Protein AF-A0A6P8ESL6-F1 (afdb_monomer_lite)

Secondary structure (DSSP, 8-state):
-PPTTSTTTTS-SEEEEEEEETTEEEEEEEEE--TT--HHHHHHH--SSB-HHHHHHHHHHHHHHTS-GGG--HHHHHHHHHHHHHHHHHBSS--HHHHHHHHHHHHHHHTS-GGGS---------

Organism: Clupea harengus (NCBI:txid7950)

Sequence (126 aa):
MCLPGTTNSGISRASARCFYNNGNPKFDSIEKIECELTLENIRANVTVSLGAVEAQQLASSTQILTSRPEQLTTSNITSAALIVNTILSNSINITEGIAEAAVTTISQLLTADPQQFPEQSSATVR

pLDDT: mean 90.29, std 10.95, range [42.72, 98.5]

Foldseek 3Di:
DDPPPFPLHPFDQWDWDWDDDPNDTDTDDIQGDDSNDDLVNLLVVLDLEDEQVNLLNSLRRLLRSLVQLAPDAPVNLVSSLVNLVSSVNRYPDQDPSSVVSSVSSVVSSVVHDCVSPDPPPPPPPD

Radius of gyration: 16.49 Å; chains: 1; bounding box: 42×45×53 Å

InterPro domains:
  IPR053985 GPR128, GAIN subdomain A [PF22259] (52-122)

Structure (mmCIF, N/CA/C/O backbone):
data_AF-A0A6P8ESL6-F1
#
_entry.id   AF-A0A6P8ESL6-F1
#
loop_
_atom_site.group_PDB
_atom_site.id
_atom_site.type_symbol
_atom_site.label_atom_id
_atom_site.label_alt_id
_atom_site.label_comp_id
_atom_site.label_asym_id
_atom_site.label_entity_id
_atom_site.label_seq_id
_atom_site.pdbx_PDB_ins_code
_atom_site.Cartn_x
_atom_site.Cartn_y
_atom_site.Cartn_z
_atom_site.occupancy
_atom_site.B_iso_or_equiv
_atom_site.auth_seq_id
_atom_site.auth_comp_id
_atom_site.auth_asym_id
_atom_site.auth_atom_id
_atom_site.pdbx_PDB_model_num
ATOM 1 N N . MET A 1 1 ? -7.316 -14.540 -0.783 1.00 92.06 1 MET A N 1
ATOM 2 C CA . MET A 1 1 ? -7.453 -13.677 0.409 1.00 92.06 1 MET A CA 1
ATOM 3 C C . MET A 1 1 ? -6.652 -14.265 1.559 1.00 92.06 1 MET A C 1
ATOM 5 O O . MET A 1 1 ? -6.292 -15.440 1.487 1.00 92.06 1 MET A O 1
ATOM 9 N N . CYS A 1 2 ? -6.335 -13.459 2.565 1.00 96.50 2 CYS A N 1
ATOM 10 C CA . CYS A 1 2 ? -5.761 -13.902 3.829 1.00 96.50 2 CYS A CA 1
ATOM 11 C C . CYS A 1 2 ? -6.805 -14.667 4.642 1.00 96.50 2 CYS A C 1
ATOM 13 O O . CYS A 1 2 ? -7.999 -14.369 4.569 1.00 96.50 2 CYS A O 1
ATOM 15 N N . LEU A 1 3 ? -6.348 -15.698 5.353 1.00 95.88 3 LEU A N 1
ATOM 16 C CA . LEU A 1 3 ? -7.219 -16.620 6.076 1.00 95.88 3 LEU A CA 1
ATOM 17 C C . LEU A 1 3 ? -7.755 -15.985 7.372 1.00 95.88 3 LEU A C 1
ATOM 19 O O . LEU A 1 3 ? -7.102 -15.093 7.927 1.00 95.88 3 LEU A O 1
ATOM 23 N N . PRO A 1 4 ? -8.903 -16.472 7.881 1.00 94.88 4 PRO A N 1
ATOM 24 C CA . PRO A 1 4 ? -9.366 -16.143 9.225 1.00 94.88 4 PRO A CA 1
ATOM 25 C C . PRO A 1 4 ? -8.283 -16.395 10.279 1.00 94.88 4 PRO A C 1
ATOM 27 O O . PRO A 1 4 ? -7.558 -17.385 10.196 1.00 94.88 4 PRO A O 1
ATOM 30 N N . GLY A 1 5 ? -8.186 -15.502 11.266 1.00 92.62 5 GLY A N 1
ATOM 31 C CA . GLY A 1 5 ? -7.194 -15.582 12.345 1.00 92.62 5 GLY A CA 1
ATOM 32 C C . GLY A 1 5 ? -5.873 -14.852 12.075 1.00 92.62 5 GLY A C 1
ATOM 33 O O . GLY A 1 5 ? -5.052 -14.780 12.980 1.00 92.62 5 GLY A O 1
ATOM 34 N N . THR A 1 6 ? -5.687 -14.290 10.876 1.00 95.00 6 THR A N 1
ATOM 35 C CA . THR A 1 6 ? -4.567 -13.382 10.560 1.00 95.00 6 THR A CA 1
ATOM 36 C C . THR A 1 6 ? -4.961 -11.919 10.742 1.00 95.00 6 THR A C 1
ATOM 38 O O . THR A 1 6 ? -6.148 -11.589 10.634 1.00 95.00 6 THR A O 1
ATOM 41 N N . THR A 1 7 ? -3.980 -11.033 10.944 1.00 93.75 7 THR A N 1
ATOM 42 C CA . THR A 1 7 ? -4.220 -9.581 11.066 1.00 93.75 7 THR A CA 1
ATOM 43 C C . THR A 1 7 ? -5.009 -9.019 9.879 1.00 93.75 7 THR A C 1
ATOM 45 O O . THR A 1 7 ? -5.938 -8.238 10.066 1.00 93.75 7 THR A O 1
ATOM 48 N N . ASN A 1 8 ? -4.706 -9.469 8.657 1.00 95.06 8 ASN A N 1
ATOM 49 C CA . ASN A 1 8 ? -5.363 -8.998 7.434 1.00 95.06 8 ASN A CA 1
ATOM 50 C C . ASN A 1 8 ? -6.441 -9.957 6.906 1.00 95.06 8 ASN A C 1
ATOM 52 O O . ASN A 1 8 ? -6.650 -10.061 5.695 1.00 95.06 8 ASN A O 1
ATOM 56 N N . SER A 1 9 ? -7.112 -10.703 7.786 1.00 95.50 9 SER A N 1
ATOM 57 C CA . SER A 1 9 ? -8.168 -11.650 7.407 1.00 95.50 9 SER A CA 1
ATOM 58 C C . SER A 1 9 ? -9.187 -11.031 6.436 1.00 95.50 9 SER A C 1
ATOM 60 O O . SER A 1 9 ? -9.801 -10.006 6.719 1.00 95.50 9 SER A O 1
ATOM 62 N N . GLY A 1 10 ? -9.412 -11.685 5.293 1.00 93.94 10 GLY A N 1
ATOM 63 C CA . GLY A 1 10 ? -10.356 -11.215 4.271 1.00 93.94 10 GLY A CA 1
ATOM 64 C C . GLY A 1 10 ? -9.812 -10.159 3.299 1.00 93.94 10 GLY A C 1
ATOM 65 O O . GLY A 1 10 ? -10.508 -9.844 2.335 1.00 93.94 10 GLY A O 1
ATOM 66 N N . ILE A 1 11 ? -8.585 -9.663 3.484 1.00 95.88 11 ILE A N 1
ATOM 67 C CA . ILE A 1 11 ? -7.861 -8.838 2.502 1.00 95.88 11 ILE A CA 1
ATOM 68 C C . ILE A 1 11 ? -7.230 -9.738 1.427 1.00 95.88 11 ILE A C 1
ATOM 70 O O . ILE A 1 11 ? -6.946 -10.922 1.649 1.00 95.88 11 ILE A O 1
ATOM 74 N N . SER A 1 12 ? -7.023 -9.215 0.219 1.00 94.94 12 SER A N 1
ATOM 75 C CA . SER A 1 12 ? -6.288 -9.921 -0.840 1.00 94.94 12 SER A CA 1
ATOM 76 C C . SER A 1 12 ? -4.848 -10.244 -0.414 1.00 94.94 12 SER A C 1
ATOM 78 O O . SER A 1 12 ? -4.212 -9.481 0.292 1.00 94.94 12 SER A O 1
ATOM 80 N N . ARG A 1 13 ? -4.311 -11.395 -0.845 1.00 95.81 13 ARG A N 1
ATOM 81 C CA . ARG A 1 13 ? -2.906 -11.782 -0.562 1.00 95.81 13 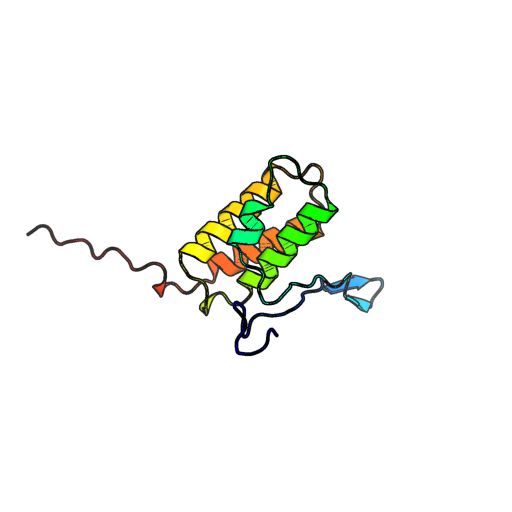ARG A CA 1
ATOM 82 C C . ARG A 1 13 ? -1.920 -11.260 -1.593 1.00 95.81 13 ARG A C 1
ATOM 84 O O . ARG A 1 13 ? -0.715 -11.336 -1.384 1.00 95.81 13 ARG A O 1
ATOM 91 N N . ALA A 1 14 ? -2.442 -10.857 -2.741 1.00 95.25 14 ALA A N 1
ATOM 92 C CA . ALA A 1 14 ? -1.655 -10.507 -3.893 1.00 95.25 14 ALA A CA 1
ATOM 93 C C . ALA A 1 14 ? -2.444 -9.579 -4.810 1.00 95.25 14 ALA A C 1
ATOM 95 O O . ALA A 1 14 ? -3.677 -9.660 -4.850 1.00 95.25 14 ALA A O 1
ATOM 96 N N . SER A 1 15 ? -1.726 -8.766 -5.571 1.00 94.06 15 SER A N 1
ATOM 97 C CA . SER A 1 15 ? -2.232 -8.017 -6.715 1.00 94.06 15 SER A CA 1
ATOM 98 C C . SER A 1 15 ? -1.307 -8.250 -7.909 1.00 94.06 15 SER A C 1
ATOM 100 O O . SER A 1 15 ? -0.156 -8.658 -7.767 1.00 94.06 15 SER A O 1
ATOM 102 N N . ALA A 1 16 ? -1.837 -8.058 -9.109 1.00 92.94 16 ALA A N 1
ATOM 103 C CA . ALA A 1 16 ? -1.042 -8.028 -10.323 1.00 92.94 16 ALA A CA 1
ATOM 104 C C . ALA A 1 16 ? -1.655 -6.989 -11.251 1.00 92.94 16 ALA A C 1
ATOM 106 O O . ALA A 1 16 ? -2.880 -6.939 -11.414 1.00 92.94 16 ALA A O 1
ATOM 107 N N . ARG A 1 17 ? -0.801 -6.176 -11.864 1.00 89.62 17 ARG A N 1
ATOM 108 C CA . ARG A 1 17 ? -1.225 -5.217 -12.875 1.00 89.62 17 ARG A CA 1
ATOM 109 C C . ARG A 1 17 ? -1.727 -5.970 -14.100 1.00 89.62 17 ARG A C 1
ATOM 111 O O . ARG A 1 17 ? -1.040 -6.851 -14.613 1.00 89.62 17 ARG A O 1
ATOM 118 N N . CYS A 1 18 ? -2.911 -5.623 -14.590 1.00 90.62 18 CYS A N 1
ATOM 119 C CA . CYS A 1 18 ? -3.367 -6.083 -15.897 1.00 90.62 18 CYS A CA 1
ATOM 120 C C . CYS A 1 18 ? -2.910 -5.075 -16.951 1.00 90.62 18 CYS A C 1
ATOM 122 O O . CYS A 1 18 ? -3.264 -3.902 -16.875 1.00 90.62 18 CYS A O 1
ATOM 124 N N . PHE A 1 19 ? -2.162 -5.529 -17.951 1.00 88.06 19 PHE A N 1
ATOM 125 C CA . PHE A 1 19 ? -1.709 -4.691 -19.054 1.00 88.06 19 PHE A CA 1
ATOM 126 C C . PHE A 1 19 ? -2.053 -5.324 -20.399 1.00 88.06 19 PHE A C 1
ATOM 128 O O . PHE A 1 19 ? -2.243 -6.537 -20.525 1.00 88.06 19 PHE A O 1
ATOM 135 N N . TYR A 1 20 ? -2.163 -4.484 -21.422 1.00 88.44 20 TYR A N 1
ATOM 136 C CA . TYR A 1 20 ? -2.491 -4.925 -22.768 1.00 88.44 20 TYR A CA 1
ATOM 137 C C . TYR A 1 20 ? -1.215 -5.081 -23.589 1.00 88.44 20 TYR A C 1
ATOM 139 O O . TYR A 1 20 ? -0.487 -4.113 -23.798 1.00 88.44 20 TYR A O 1
ATOM 147 N N . ASN A 1 21 ? -0.941 -6.296 -24.061 1.00 88.69 21 ASN A N 1
ATOM 148 C CA . ASN A 1 21 ? 0.242 -6.595 -24.859 1.00 88.69 21 ASN A CA 1
ATOM 149 C C . ASN A 1 21 ? -0.171 -7.195 -26.203 1.00 88.69 21 ASN A C 1
ATOM 151 O O . ASN A 1 21 ? -0.652 -8.330 -26.257 1.00 88.69 21 ASN A O 1
ATOM 155 N N . ASN A 1 22 ? 0.025 -6.433 -27.282 1.00 89.50 22 ASN A N 1
ATOM 156 C CA . ASN A 1 22 ? -0.191 -6.871 -28.664 1.00 89.50 22 ASN A CA 1
ATOM 157 C C . ASN A 1 22 ? -1.528 -7.603 -28.875 1.00 89.50 22 ASN A C 1
ATOM 159 O O . ASN A 1 22 ? -1.561 -8.721 -29.388 1.00 89.50 22 ASN A O 1
ATOM 163 N N . GLY A 1 23 ? -2.635 -7.005 -28.439 1.00 89.81 23 GLY A N 1
ATOM 164 C CA . GLY A 1 23 ? -3.961 -7.589 -28.648 1.00 89.81 23 GLY A CA 1
ATOM 165 C C . GLY A 1 23 ? -4.489 -8.438 -27.486 1.00 89.81 23 GLY A C 1
ATOM 166 O O . GLY A 1 23 ? -5.677 -8.748 -27.461 1.00 89.81 23 GLY A O 1
ATOM 167 N N . ASN A 1 24 ? -3.637 -8.807 -26.521 1.00 93.31 24 ASN A N 1
ATOM 168 C CA . ASN A 1 24 ? -3.986 -9.755 -25.464 1.00 93.31 24 ASN A CA 1
ATOM 169 C C . ASN A 1 24 ? -3.777 -9.152 -24.064 1.00 93.31 24 ASN A C 1
ATOM 171 O O . ASN A 1 24 ? -2.665 -8.703 -23.764 1.00 93.31 24 ASN A O 1
ATOM 175 N N . PRO A 1 25 ? -4.798 -9.165 -23.184 1.00 93.94 25 PRO A N 1
ATOM 176 C CA . PRO A 1 25 ? -4.615 -8.796 -21.787 1.00 93.94 25 PRO A CA 1
ATOM 177 C C . PRO A 1 25 ? -3.717 -9.826 -21.094 1.00 93.94 25 PRO A C 1
ATOM 179 O O . PRO A 1 25 ? -3.897 -11.037 -21.247 1.00 93.94 25 PRO A O 1
ATOM 182 N N . LYS A 1 26 ? -2.734 -9.342 -20.339 1.00 94.19 26 LYS A N 1
ATOM 183 C CA . LYS A 1 26 ? -1.822 -10.160 -19.539 1.00 94.19 26 LYS A CA 1
ATOM 184 C C . LYS A 1 26 ? -1.676 -9.561 -18.151 1.00 94.19 26 LYS A C 1
ATOM 186 O O . LYS A 1 26 ? -1.786 -8.352 -17.971 1.00 94.19 26 LYS A O 1
ATOM 191 N N . PHE A 1 27 ? -1.400 -10.424 -17.186 1.00 92.12 27 PHE A N 1
ATOM 192 C CA . PHE A 1 27 ? -0.947 -9.984 -15.878 1.00 92.12 27 PHE A CA 1
ATOM 193 C C . PHE A 1 27 ? 0.562 -9.779 -15.909 1.00 92.12 27 PHE A C 1
ATOM 195 O O . PHE A 1 27 ? 1.292 -10.588 -16.489 1.00 92.12 27 PHE A O 1
ATOM 202 N N . ASP A 1 28 ? 1.003 -8.682 -15.311 1.00 89.69 28 ASP A N 1
ATOM 203 C CA . ASP A 1 28 ? 2.400 -8.452 -14.979 1.00 89.69 28 ASP A CA 1
ATOM 204 C C . ASP A 1 28 ? 2.798 -9.317 -13.766 1.00 89.69 28 ASP A C 1
ATOM 206 O O . ASP A 1 28 ? 2.073 -10.222 -13.335 1.00 89.69 28 ASP A O 1
ATOM 210 N N . SER A 1 29 ? 3.973 -9.039 -13.218 1.00 90.06 29 SER A N 1
ATOM 211 C CA . SER A 1 29 ? 4.509 -9.646 -12.011 1.00 90.06 29 SER A CA 1
ATOM 212 C C . SER A 1 29 ? 3.511 -9.567 -10.853 1.00 90.06 29 SER A C 1
ATOM 214 O O . SER A 1 29 ? 2.820 -8.569 -10.650 1.00 90.06 29 SER A O 1
ATOM 216 N N . ILE A 1 30 ? 3.423 -10.667 -10.103 1.00 93.69 30 ILE A N 1
ATOM 217 C CA . ILE A 1 30 ? 2.518 -10.786 -8.962 1.00 93.69 30 ILE A CA 1
ATOM 218 C C . ILE A 1 30 ? 3.205 -10.200 -7.733 1.00 93.69 30 ILE A C 1
ATOM 220 O O . ILE A 1 30 ? 4.212 -10.740 -7.275 1.00 93.69 30 ILE A O 1
ATOM 224 N N . GLU A 1 31 ? 2.588 -9.182 -7.153 1.00 94.19 31 GLU A N 1
ATOM 225 C CA . GLU A 1 31 ? 2.975 -8.593 -5.877 1.00 94.19 31 GLU A CA 1
ATOM 226 C C . GLU A 1 31 ? 2.221 -9.306 -4.757 1.00 94.19 31 GLU A C 1
ATOM 228 O O . GLU A 1 31 ? 1.013 -9.526 -4.863 1.00 94.19 31 GLU A O 1
ATOM 233 N N . LYS A 1 32 ? 2.914 -9.720 -3.693 1.00 95.44 32 LYS A N 1
ATOM 234 C CA . LYS A 1 32 ? 2.332 -10.509 -2.594 1.00 95.44 32 LYS A CA 1
ATOM 235 C C . LYS A 1 32 ? 2.630 -9.871 -1.250 1.00 95.44 32 LYS A C 1
ATOM 237 O O . LYS A 1 32 ? 3.710 -9.325 -1.052 1.00 95.44 32 LYS A O 1
ATOM 242 N N . ILE A 1 33 ? 1.702 -10.036 -0.315 1.00 96.81 33 ILE A N 1
ATOM 243 C CA . ILE A 1 33 ? 1.905 -9.677 1.088 1.00 96.81 33 ILE A CA 1
ATOM 244 C C . ILE A 1 33 ? 1.915 -10.914 1.978 1.00 96.81 33 ILE A C 1
ATOM 246 O O . ILE A 1 33 ? 1.224 -11.908 1.720 1.00 96.81 33 ILE A O 1
ATOM 250 N N . GLU A 1 34 ? 2.651 -10.804 3.077 1.00 96.38 34 GLU A N 1
ATOM 251 C CA . GLU A 1 34 ? 2.447 -11.657 4.239 1.00 96.38 34 GLU A CA 1
ATOM 252 C C . GLU A 1 34 ? 1.186 -11.209 4.980 1.00 96.38 34 GLU A C 1
ATOM 254 O O . GLU A 1 34 ? 0.948 -10.017 5.163 1.00 96.38 34 GLU A O 1
ATOM 259 N N . CYS A 1 35 ? 0.360 -12.157 5.421 1.00 96.31 35 CYS A N 1
ATOM 260 C CA . CYS A 1 35 ? -0.945 -11.828 6.005 1.00 96.31 35 CYS A CA 1
ATOM 261 C C . CYS A 1 35 ? -0.870 -11.136 7.373 1.00 96.31 35 CYS A C 1
ATOM 263 O O . CYS A 1 35 ? -1.874 -10.577 7.809 1.00 96.31 35 CYS A O 1
ATOM 265 N N . GLU A 1 36 ? 0.304 -11.119 8.004 1.00 97.19 36 GLU A N 1
ATOM 266 C CA . GLU A 1 36 ? 0.574 -10.375 9.242 1.00 97.19 36 GLU A CA 1
ATOM 267 C C . GLU A 1 36 ? 1.243 -9.013 8.999 1.00 97.19 36 GLU A C 1
ATOM 269 O O . GLU A 1 36 ? 1.524 -8.288 9.949 1.00 97.19 36 GLU A O 1
ATOM 274 N N . LEU A 1 37 ? 1.515 -8.641 7.742 1.00 96.44 37 LEU A N 1
ATOM 275 C CA . LEU A 1 37 ? 2.116 -7.349 7.421 1.00 96.44 37 LEU A CA 1
ATOM 276 C C . LEU A 1 37 ? 1.143 -6.212 7.744 1.00 96.44 37 LEU A C 1
ATOM 278 O O . LEU A 1 37 ? 0.033 -6.178 7.223 1.00 96.44 37 LEU A O 1
ATOM 282 N N . THR A 1 38 ? 1.567 -5.237 8.540 1.00 96.50 38 THR A N 1
ATOM 283 C CA . THR A 1 38 ? 0.739 -4.065 8.861 1.00 96.50 38 THR A CA 1
ATOM 284 C C . THR A 1 38 ? 1.235 -2.803 8.161 1.00 96.50 38 THR A C 1
ATOM 286 O O . THR A 1 38 ? 2.412 -2.681 7.811 1.00 96.50 38 THR A O 1
ATOM 289 N N . LEU A 1 39 ? 0.353 -1.807 8.021 1.00 97.50 39 LEU A N 1
ATOM 290 C CA . LEU A 1 39 ? 0.741 -0.468 7.563 1.00 97.50 39 LEU A CA 1
ATOM 291 C C . LEU A 1 39 ? 1.787 0.174 8.489 1.00 97.50 39 LEU A C 1
ATOM 293 O O . LEU A 1 39 ? 2.621 0.944 8.028 1.00 97.50 39 LEU A O 1
ATOM 297 N N . GLU A 1 40 ? 1.802 -0.166 9.778 1.00 95.56 40 GLU A N 1
ATOM 298 C CA . GLU A 1 40 ? 2.841 0.303 10.696 1.00 95.56 40 GLU A CA 1
ATOM 299 C C . GLU A 1 40 ? 4.212 -0.299 10.362 1.00 95.56 40 GLU A C 1
ATOM 301 O O . GLU A 1 40 ? 5.198 0.439 10.305 1.00 95.56 40 GLU A O 1
ATOM 306 N N . ASN A 1 41 ? 4.273 -1.604 10.063 1.00 95.31 41 ASN A N 1
ATOM 307 C CA . ASN A 1 41 ? 5.512 -2.248 9.620 1.00 95.31 41 ASN A CA 1
ATOM 308 C C . ASN A 1 41 ? 6.029 -1.623 8.319 1.00 95.31 41 ASN A C 1
ATOM 310 O O . ASN A 1 41 ? 7.223 -1.363 8.197 1.00 95.31 41 ASN A O 1
ATOM 314 N N . ILE A 1 42 ? 5.134 -1.345 7.365 1.00 96.19 42 ILE A N 1
ATOM 315 C CA . ILE A 1 42 ? 5.498 -0.672 6.111 1.00 96.19 42 ILE A CA 1
ATOM 316 C C . ILE A 1 42 ? 6.033 0.728 6.407 1.00 96.19 42 ILE A C 1
ATOM 318 O O . ILE A 1 42 ? 7.120 1.067 5.954 1.00 96.19 42 ILE A O 1
ATOM 322 N N . ARG A 1 43 ? 5.320 1.527 7.208 1.00 93.62 43 ARG A N 1
ATOM 323 C CA . ARG A 1 43 ? 5.733 2.893 7.559 1.00 93.62 43 ARG A CA 1
ATOM 324 C C . ARG A 1 43 ? 7.115 2.933 8.214 1.00 93.62 43 ARG A C 1
ATOM 326 O O . ARG A 1 43 ? 7.870 3.855 7.936 1.00 93.62 43 ARG A O 1
ATOM 333 N N . ALA A 1 44 ? 7.455 1.946 9.043 1.00 91.19 44 ALA A N 1
ATOM 334 C CA . ALA A 1 44 ? 8.782 1.837 9.649 1.00 91.19 44 ALA A CA 1
ATOM 335 C C . ALA A 1 44 ? 9.902 1.562 8.623 1.00 91.19 44 ALA A C 1
ATOM 337 O O . ALA A 1 44 ? 11.047 1.942 8.858 1.00 91.19 44 ALA A O 1
ATOM 338 N N . ASN A 1 45 ? 9.574 0.941 7.486 1.00 88.75 45 ASN A N 1
ATOM 339 C CA . ASN A 1 45 ? 10.522 0.597 6.422 1.00 88.75 45 ASN A CA 1
ATOM 340 C C . ASN A 1 45 ? 10.618 1.656 5.315 1.00 88.75 45 ASN A C 1
ATOM 342 O O . ASN A 1 45 ? 11.545 1.622 4.508 1.00 88.75 45 ASN A O 1
ATOM 346 N N . VAL A 1 46 ? 9.673 2.594 5.249 1.00 85.62 46 VAL A N 1
ATOM 347 C CA . VAL A 1 46 ? 9.724 3.692 4.284 1.00 85.62 46 VAL A CA 1
ATOM 348 C C . VAL A 1 46 ? 10.732 4.729 4.786 1.00 85.62 46 VAL A C 1
ATOM 350 O O . VAL A 1 46 ? 10.477 5.453 5.747 1.00 85.62 46 VAL A O 1
ATOM 353 N N . THR A 1 47 ? 11.893 4.799 4.137 1.00 81.62 47 THR A N 1
ATOM 354 C CA . THR A 1 47 ? 12.976 5.729 4.492 1.00 81.62 47 THR A CA 1
ATOM 355 C C . THR A 1 47 ? 13.076 6.897 3.503 1.00 81.62 47 THR A C 1
ATOM 357 O O . THR A 1 47 ? 12.345 6.976 2.516 1.00 81.62 47 THR A O 1
ATOM 360 N N . VAL A 1 48 ? 13.992 7.833 3.769 1.00 72.44 48 VAL A N 1
ATOM 361 C CA . VAL A 1 48 ? 14.249 9.010 2.916 1.00 72.44 48 VAL A CA 1
ATOM 362 C C . VAL A 1 48 ? 14.955 8.687 1.593 1.00 72.44 48 VAL A C 1
ATOM 364 O O . VAL A 1 48 ? 15.118 9.580 0.771 1.00 72.44 48 VAL A O 1
ATOM 367 N N . SER A 1 49 ? 15.387 7.443 1.374 1.00 80.44 49 SER A N 1
ATOM 368 C CA . SER A 1 49 ? 16.044 7.024 0.134 1.00 80.44 49 SER A CA 1
ATOM 369 C C . SER A 1 49 ? 15.686 5.576 -0.182 1.00 80.44 49 SER A C 1
ATOM 371 O O . SER A 1 49 ? 16.329 4.657 0.319 1.00 80.44 49 SER A O 1
ATOM 373 N N . LEU A 1 50 ? 14.684 5.382 -1.039 1.00 85.12 50 LEU A N 1
ATOM 374 C CA . LEU A 1 50 ? 14.243 4.055 -1.473 1.00 85.12 50 LEU A CA 1
ATOM 375 C C . LEU A 1 50 ? 14.748 3.717 -2.877 1.00 85.12 50 LEU A C 1
ATOM 377 O O . LEU A 1 50 ? 14.660 4.531 -3.806 1.00 85.12 50 LEU A O 1
ATOM 381 N N . GLY A 1 51 ? 15.226 2.481 -3.044 1.00 90.00 51 GLY A N 1
ATOM 382 C CA . GLY A 1 51 ? 15.432 1.898 -4.367 1.00 90.00 51 GLY A CA 1
ATOM 383 C C . GLY A 1 51 ? 14.096 1.616 -5.064 1.00 90.00 51 GLY A C 1
ATOM 384 O O . GLY A 1 51 ? 13.080 1.401 -4.410 1.00 90.00 51 GLY A O 1
ATOM 385 N N . ALA A 1 52 ? 14.083 1.566 -6.401 1.00 90.00 52 ALA A N 1
ATOM 386 C CA . ALA A 1 52 ? 12.845 1.357 -7.168 1.00 90.00 52 ALA A CA 1
ATOM 387 C C . ALA A 1 52 ? 12.138 0.027 -6.834 1.00 90.00 52 ALA A C 1
ATOM 389 O O . ALA A 1 52 ? 10.914 -0.025 -6.780 1.00 90.00 52 ALA A O 1
ATOM 390 N N . VAL A 1 53 ? 12.898 -1.042 -6.576 1.00 90.44 53 VAL A N 1
ATOM 391 C CA . VAL A 1 53 ? 12.340 -2.356 -6.206 1.00 90.44 53 VAL A CA 1
ATOM 392 C C . VAL A 1 53 ? 11.663 -2.301 -4.834 1.00 90.44 53 VAL A C 1
ATOM 394 O O . VAL A 1 53 ? 10.540 -2.770 -4.678 1.00 90.44 53 VAL A O 1
ATOM 397 N N . GLU A 1 54 ? 12.313 -1.676 -3.852 1.00 91.44 54 GLU A N 1
ATOM 398 C CA . GLU A 1 54 ? 11.769 -1.516 -2.499 1.00 91.44 54 GLU A CA 1
ATOM 399 C C . GLU A 1 54 ? 10.537 -0.607 -2.505 1.00 91.44 54 GLU A C 1
ATOM 401 O O . GLU A 1 54 ? 9.511 -0.944 -1.919 1.00 91.44 54 GLU A O 1
ATOM 406 N N . ALA A 1 55 ? 10.604 0.518 -3.222 1.00 93.56 55 ALA A N 1
ATOM 407 C CA . ALA A 1 55 ? 9.483 1.434 -3.386 1.00 93.56 55 ALA A CA 1
ATOM 408 C C . ALA A 1 55 ? 8.270 0.740 -4.027 1.00 93.56 55 ALA A C 1
ATOM 410 O O . ALA A 1 55 ? 7.153 0.892 -3.535 1.00 93.56 55 ALA A O 1
ATOM 411 N N . GLN A 1 56 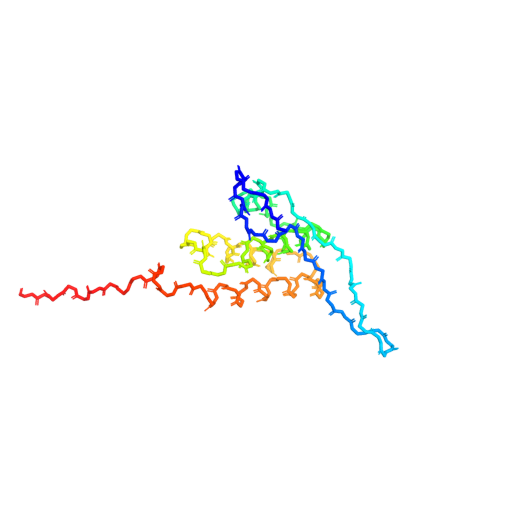? 8.489 -0.070 -5.069 1.00 93.38 56 GLN A N 1
ATOM 412 C CA . GLN A 1 56 ? 7.444 -0.865 -5.720 1.00 93.38 56 GLN A CA 1
ATOM 413 C C . GLN A 1 56 ? 6.803 -1.863 -4.753 1.00 93.38 56 GLN A C 1
ATOM 415 O O . GLN A 1 56 ? 5.574 -1.953 -4.682 1.00 93.38 56 GLN A O 1
ATOM 420 N N . GLN A 1 57 ? 7.618 -2.577 -3.974 1.00 93.81 57 GLN A N 1
ATOM 421 C CA . GLN A 1 57 ? 7.126 -3.556 -3.010 1.00 93.81 57 GLN A CA 1
ATOM 422 C C . GLN A 1 57 ? 6.303 -2.892 -1.897 1.00 93.81 57 GLN A C 1
ATOM 424 O O . GLN A 1 57 ? 5.219 -3.374 -1.558 1.00 93.81 57 GLN A O 1
ATOM 429 N N . LEU A 1 58 ? 6.782 -1.776 -1.338 1.00 95.69 58 LEU A N 1
ATOM 430 C CA . LEU A 1 58 ? 6.084 -1.042 -0.278 1.00 95.69 58 LEU A CA 1
ATOM 431 C C . LEU A 1 58 ? 4.789 -0.401 -0.800 1.00 95.69 58 LEU A C 1
ATOM 433 O O . LEU A 1 58 ? 3.758 -0.480 -0.127 1.00 95.69 58 LEU A O 1
ATOM 437 N N . ALA A 1 59 ? 4.806 0.169 -2.010 1.00 96.06 59 ALA A N 1
ATOM 438 C CA . ALA A 1 59 ? 3.622 0.753 -2.638 1.00 96.06 59 ALA A CA 1
ATOM 439 C C . ALA A 1 59 ? 2.552 -0.313 -2.910 1.00 96.06 59 ALA A C 1
ATOM 441 O O . ALA A 1 59 ? 1.401 -0.145 -2.509 1.00 96.06 59 ALA A O 1
ATOM 442 N N . SER A 1 60 ? 2.938 -1.442 -3.509 1.00 96.88 60 SER A N 1
ATOM 443 C CA . SER A 1 60 ? 2.018 -2.544 -3.822 1.00 96.88 60 SER A CA 1
ATOM 444 C C . SER A 1 60 ? 1.469 -3.202 -2.557 1.00 96.88 60 SER A C 1
ATOM 446 O O . SER A 1 60 ? 0.276 -3.482 -2.464 1.00 96.88 60 SER A O 1
ATOM 448 N N . SER A 1 61 ? 2.305 -3.380 -1.529 1.00 97.75 61 SER A N 1
ATOM 449 C CA . SER A 1 61 ? 1.851 -3.897 -0.233 1.00 97.75 61 SER A CA 1
ATOM 450 C C . SER A 1 61 ? 0.826 -2.967 0.412 1.00 97.75 61 SER A C 1
ATOM 452 O O . SER A 1 61 ? -0.205 -3.429 0.895 1.00 97.75 61 SER A O 1
ATOM 454 N N . THR A 1 62 ? 1.068 -1.655 0.368 1.00 98.12 62 THR A N 1
ATOM 455 C CA . THR A 1 62 ? 0.126 -0.646 0.876 1.00 98.12 62 THR A CA 1
ATOM 456 C C . THR A 1 62 ? -1.196 -0.711 0.117 1.00 98.12 62 THR A C 1
ATOM 458 O O . THR A 1 62 ? -2.240 -0.847 0.746 1.00 98.12 62 THR A O 1
ATOM 461 N N . GLN A 1 63 ? -1.138 -0.733 -1.218 1.00 98.12 63 GLN A N 1
ATOM 462 C CA . GLN A 1 63 ? -2.293 -0.851 -2.111 1.00 98.12 63 GLN A CA 1
ATOM 463 C C . GLN A 1 63 ? -3.131 -2.112 -1.847 1.00 98.12 63 GLN A C 1
ATOM 465 O O . GLN A 1 63 ? -4.362 -2.082 -1.932 1.00 98.12 63 GLN A O 1
ATOM 470 N N . ILE A 1 64 ? -2.486 -3.236 -1.524 1.00 98.00 64 ILE A N 1
ATOM 471 C CA . ILE A 1 64 ? -3.179 -4.474 -1.158 1.00 98.00 64 ILE A CA 1
ATOM 472 C C . ILE A 1 64 ? -3.851 -4.326 0.214 1.00 98.00 64 ILE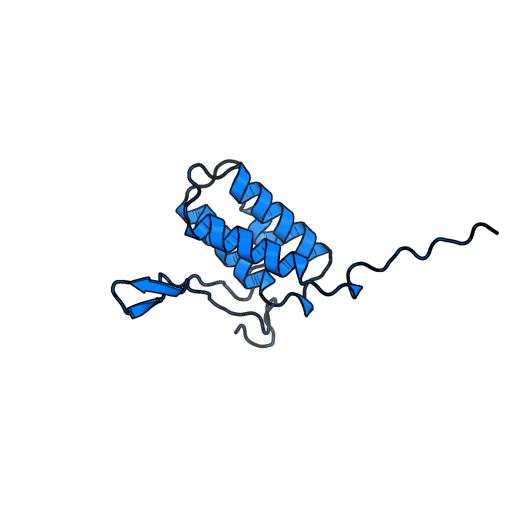 A C 1
ATOM 474 O O . ILE A 1 64 ? -5.024 -4.680 0.352 1.00 98.00 64 ILE A O 1
ATOM 478 N N . LEU A 1 65 ? -3.153 -3.781 1.215 1.00 98.06 65 LEU A N 1
ATOM 479 C CA . LEU A 1 65 ? -3.693 -3.594 2.567 1.00 98.06 65 LEU A CA 1
ATOM 480 C C . LEU A 1 65 ? -4.865 -2.603 2.617 1.00 98.06 65 LEU A C 1
ATOM 482 O O . LEU A 1 65 ? -5.727 -2.729 3.482 1.00 98.06 65 LEU A O 1
ATOM 486 N N . THR A 1 66 ? -4.948 -1.666 1.671 1.00 97.62 66 THR A N 1
ATOM 487 C CA . THR A 1 66 ? -6.066 -0.717 1.546 1.00 97.62 66 THR A CA 1
ATOM 488 C C . THR A 1 66 ? -7.181 -1.172 0.603 1.00 97.62 66 THR A C 1
ATOM 490 O O . THR A 1 66 ? -8.136 -0.434 0.373 1.00 97.62 66 THR A O 1
ATOM 493 N N . SER A 1 67 ? -7.123 -2.406 0.087 1.00 96.88 67 SER A N 1
ATOM 494 C CA . SER A 1 67 ? -8.067 -2.919 -0.923 1.00 96.88 67 SER A CA 1
ATOM 495 C C . SER A 1 67 ? -9.513 -3.122 -0.462 1.00 96.88 67 SER A C 1
ATOM 497 O O . SER A 1 67 ? -10.371 -3.409 -1.297 1.00 96.88 67 SER A O 1
ATOM 499 N N . ARG A 1 68 ? -9.801 -2.946 0.831 1.00 95.06 68 ARG A N 1
ATOM 500 C CA . ARG A 1 68 ? -11.156 -2.969 1.398 1.00 95.06 68 ARG A CA 1
ATOM 501 C C . ARG A 1 68 ? -11.453 -1.664 2.134 1.00 95.06 68 ARG A C 1
ATOM 503 O O . ARG A 1 68 ? -11.311 -1.615 3.358 1.00 95.06 68 ARG A O 1
ATOM 510 N N . PRO A 1 69 ? -11.821 -0.596 1.406 1.00 94.19 69 PRO A N 1
ATOM 511 C CA . PRO A 1 69 ? -12.052 0.726 1.982 1.00 94.19 69 PRO A CA 1
ATOM 512 C C . PRO A 1 69 ? -13.071 0.741 3.126 1.00 94.19 69 PRO A C 1
ATOM 514 O O . PRO A 1 69 ? -12.926 1.513 4.069 1.00 94.19 69 PRO A O 1
ATOM 517 N N . GLU A 1 70 ? -14.062 -0.152 3.089 1.00 92.81 70 GLU A N 1
ATOM 518 C CA . GLU A 1 70 ? -15.094 -0.299 4.116 1.00 92.81 70 GLU A CA 1
ATOM 519 C C . GLU A 1 70 ? -14.566 -0.827 5.463 1.00 92.81 70 GLU A C 1
ATOM 521 O O . GLU A 1 70 ? -15.267 -0.772 6.468 1.00 92.81 70 GLU A O 1
ATOM 526 N N . GLN A 1 71 ? -13.340 -1.359 5.492 1.00 91.62 71 GLN A N 1
ATOM 527 C CA . GLN A 1 71 ? -12.681 -1.867 6.701 1.00 91.62 71 GLN A CA 1
ATOM 528 C C . GLN A 1 71 ? -11.586 -0.928 7.221 1.00 91.62 71 GLN A C 1
ATOM 530 O O . GLN A 1 71 ? -10.969 -1.216 8.248 1.00 91.62 71 GLN A O 1
ATOM 535 N N . LEU A 1 72 ? -11.309 0.173 6.516 1.00 94.19 72 LEU A N 1
ATOM 536 C CA . LEU A 1 72 ? -10.245 1.092 6.897 1.00 94.19 72 LEU A CA 1
ATOM 537 C C . LEU A 1 72 ? -10.641 1.918 8.117 1.00 94.19 72 LEU A C 1
ATOM 539 O O . LEU A 1 72 ? -11.685 2.557 8.138 1.00 94.19 72 LEU A O 1
ATOM 543 N N . THR A 1 73 ? -9.753 1.965 9.107 1.00 93.69 73 THR A N 1
ATOM 544 C CA . THR A 1 73 ? -9.853 2.913 10.224 1.00 93.69 73 THR A CA 1
ATOM 545 C C . THR A 1 73 ? -9.173 4.239 9.882 1.00 93.69 73 THR A C 1
ATOM 547 O O . THR A 1 73 ? -8.294 4.294 9.018 1.00 93.69 73 THR A O 1
ATOM 550 N N . THR A 1 74 ? -9.471 5.306 10.627 1.00 94.25 74 THR A N 1
ATOM 551 C CA . THR A 1 74 ? -8.766 6.602 10.514 1.00 94.25 74 THR A CA 1
ATOM 552 C C . THR A 1 74 ? -7.243 6.477 10.647 1.00 94.25 74 THR A C 1
ATOM 554 O O . THR A 1 74 ? -6.490 7.162 9.946 1.00 94.25 74 THR A O 1
ATOM 557 N N . SER A 1 75 ? -6.774 5.558 11.498 1.00 94.25 75 SER A N 1
ATOM 558 C CA . SER A 1 75 ? -5.350 5.244 11.661 1.00 94.25 75 SER A CA 1
ATOM 559 C C . SER A 1 75 ? -4.761 4.582 10.413 1.00 94.25 75 SER A C 1
ATOM 561 O O . SER A 1 75 ? -3.673 4.962 9.967 1.00 94.25 75 SER A O 1
ATOM 563 N N . ASN A 1 76 ? -5.486 3.637 9.797 1.00 95.69 76 ASN A N 1
ATOM 564 C CA . ASN A 1 76 ? -5.051 3.016 8.545 1.00 95.69 76 ASN A CA 1
ATOM 565 C C . ASN A 1 76 ? -4.996 4.041 7.412 1.00 95.69 76 ASN A C 1
ATOM 567 O O . ASN A 1 76 ? -4.001 4.085 6.695 1.00 95.69 76 ASN A O 1
ATOM 571 N N . ILE A 1 77 ? -6.015 4.898 7.298 1.00 96.50 77 ILE A N 1
ATOM 572 C CA . ILE A 1 77 ? -6.085 5.946 6.272 1.00 96.50 77 ILE A CA 1
ATOM 573 C C . ILE A 1 77 ? -4.893 6.894 6.399 1.00 96.50 77 ILE A C 1
ATOM 575 O O . ILE A 1 77 ? -4.164 7.110 5.432 1.00 96.50 77 ILE A O 1
ATOM 579 N N . THR A 1 78 ? -4.642 7.402 7.608 1.00 95.88 78 THR A N 1
ATOM 580 C CA . THR A 1 78 ? -3.511 8.301 7.876 1.00 95.88 78 THR A CA 1
ATOM 581 C C . THR A 1 78 ? -2.176 7.621 7.572 1.00 95.88 78 THR A C 1
ATOM 583 O O . THR A 1 78 ? -1.312 8.204 6.919 1.00 95.88 78 THR A O 1
ATOM 586 N N . SER A 1 79 ? -2.002 6.370 8.009 1.00 97.38 79 SER A N 1
ATOM 587 C CA . SER A 1 79 ? -0.760 5.621 7.792 1.00 97.38 79 SER A CA 1
ATOM 588 C C . SER A 1 79 ? -0.505 5.365 6.308 1.00 97.38 79 SER A C 1
ATOM 590 O O . SER A 1 79 ? 0.593 5.637 5.830 1.00 97.38 79 SER A O 1
ATOM 592 N N . ALA A 1 80 ? -1.514 4.906 5.566 1.00 98.00 80 ALA A N 1
ATOM 593 C CA . ALA A 1 80 ? -1.418 4.669 4.130 1.00 98.00 80 ALA A CA 1
ATOM 594 C C . ALA A 1 80 ? -1.123 5.962 3.354 1.00 98.00 80 ALA A C 1
ATOM 596 O O . ALA A 1 80 ? -0.240 5.960 2.499 1.00 98.00 80 ALA A O 1
ATOM 597 N N . ALA A 1 81 ? -1.784 7.075 3.698 1.00 97.38 81 ALA A N 1
ATOM 598 C CA . ALA A 1 81 ? -1.535 8.381 3.088 1.00 97.38 81 ALA A CA 1
ATOM 599 C C . ALA A 1 81 ? -0.084 8.849 3.298 1.00 97.38 81 ALA A C 1
ATOM 601 O O . ALA A 1 81 ? 0.574 9.296 2.357 1.00 97.38 81 ALA A O 1
ATOM 602 N N . LEU A 1 82 ? 0.444 8.701 4.517 1.00 96.81 82 LEU A N 1
ATOM 603 C CA . LEU A 1 82 ? 1.835 9.040 4.822 1.00 96.81 82 LEU A CA 1
ATOM 604 C C . LEU A 1 82 ? 2.824 8.138 4.078 1.00 96.81 82 LEU A C 1
ATOM 606 O O . LEU A 1 82 ? 3.836 8.634 3.581 1.00 96.81 82 LEU A O 1
ATOM 610 N N . ILE A 1 83 ? 2.532 6.839 3.968 1.00 97.25 83 ILE A N 1
ATOM 611 C CA . ILE A 1 83 ? 3.365 5.894 3.217 1.00 97.25 83 ILE A CA 1
ATOM 612 C C . ILE A 1 83 ? 3.456 6.314 1.751 1.00 97.25 83 ILE A C 1
ATOM 614 O O . ILE A 1 83 ? 4.564 6.510 1.254 1.00 97.25 83 ILE A O 1
ATOM 618 N N . VAL A 1 84 ? 2.323 6.512 1.066 1.00 96.75 84 VAL A N 1
ATOM 619 C CA . VAL A 1 84 ? 2.347 6.869 -0.362 1.00 96.75 84 VAL A CA 1
ATOM 620 C C . VAL A 1 84 ? 2.976 8.237 -0.596 1.00 96.75 84 VAL A C 1
ATOM 622 O O . VAL A 1 84 ? 3.766 8.381 -1.523 1.00 96.75 84 VAL A O 1
ATOM 625 N N . ASN A 1 85 ? 2.722 9.217 0.276 1.00 95.25 85 ASN A N 1
ATOM 626 C CA . ASN A 1 85 ? 3.368 10.526 0.197 1.00 95.25 85 ASN A CA 1
ATOM 627 C C . ASN A 1 85 ? 4.895 10.412 0.284 1.00 95.25 85 ASN A C 1
ATOM 629 O O . ASN A 1 85 ? 5.622 11.034 -0.491 1.00 95.25 85 ASN A O 1
ATOM 633 N N . THR A 1 86 ? 5.380 9.597 1.218 1.00 93.56 86 THR A N 1
ATOM 634 C CA . THR A 1 86 ? 6.814 9.404 1.432 1.00 93.56 86 THR A CA 1
ATOM 635 C C . THR A 1 86 ? 7.445 8.629 0.274 1.00 93.56 86 THR A C 1
ATOM 637 O O . THR A 1 86 ? 8.493 9.040 -0.214 1.00 93.56 86 THR A O 1
ATOM 640 N N . ILE A 1 87 ? 6.792 7.579 -0.241 1.00 94.81 87 ILE A N 1
ATOM 641 C CA . ILE A 1 87 ? 7.255 6.848 -1.433 1.00 94.81 87 ILE A CA 1
ATOM 642 C C . ILE A 1 87 ? 7.355 7.793 -2.637 1.00 94.81 87 ILE A C 1
ATOM 644 O O . ILE A 1 87 ? 8.393 7.827 -3.295 1.00 94.81 87 ILE A O 1
ATOM 648 N N . LEU A 1 88 ? 6.317 8.589 -2.908 1.00 92.81 88 LEU A N 1
ATOM 649 C CA . LEU A 1 88 ? 6.290 9.498 -4.059 1.00 92.81 88 LEU A CA 1
ATOM 650 C C . LEU A 1 88 ? 7.303 10.646 -3.942 1.00 92.81 88 LEU A C 1
ATOM 652 O O . LEU A 1 88 ? 7.809 11.106 -4.961 1.00 92.81 88 LEU A O 1
ATOM 656 N N . SER A 1 89 ? 7.612 11.092 -2.722 1.00 90.19 89 SER A N 1
ATOM 657 C CA . SER A 1 89 ? 8.551 12.199 -2.488 1.00 90.19 89 SER A CA 1
ATOM 658 C C . SER A 1 89 ? 10.018 11.761 -2.437 1.00 90.19 89 SER A C 1
ATOM 660 O O . SER A 1 89 ? 10.893 12.545 -2.792 1.00 90.19 89 SER A O 1
ATOM 662 N N . ASN A 1 90 ? 10.297 10.530 -1.991 1.00 82.81 90 ASN A N 1
ATOM 663 C CA . ASN A 1 90 ? 11.651 10.105 -1.603 1.00 82.81 90 ASN A CA 1
ATOM 664 C C . ASN A 1 90 ? 12.225 8.941 -2.428 1.00 82.81 90 ASN A C 1
ATOM 666 O O . ASN A 1 90 ? 13.347 8.498 -2.172 1.00 82.81 90 ASN A O 1
ATOM 670 N N . SER A 1 91 ? 11.485 8.402 -3.399 1.00 78.19 91 SER A N 1
ATOM 671 C CA . SER A 1 91 ? 12.033 7.358 -4.273 1.00 78.19 91 SER A CA 1
ATOM 672 C C . SER A 1 91 ? 12.921 7.969 -5.352 1.00 78.19 91 SER A C 1
ATOM 674 O O . SER A 1 91 ? 12.52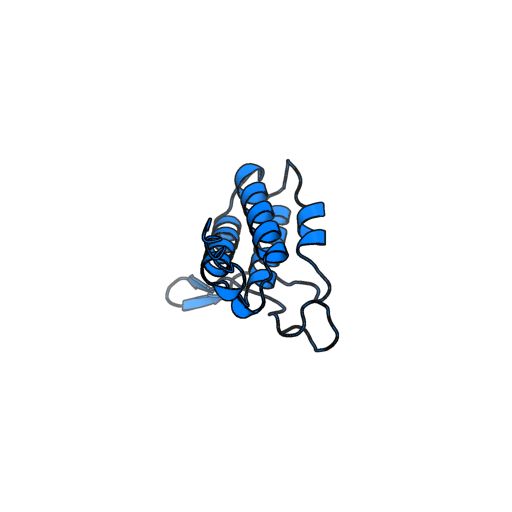8 8.908 -6.040 1.00 78.19 91 SER A O 1
ATOM 676 N N . ILE A 1 92 ? 14.098 7.378 -5.555 1.00 75.88 92 ILE A N 1
ATOM 677 C CA . ILE A 1 92 ? 15.088 7.853 -6.537 1.00 75.88 92 ILE A CA 1
ATOM 678 C C . ILE A 1 92 ? 14.548 7.749 -7.975 1.00 75.88 92 ILE A C 1
ATOM 680 O O . ILE A 1 92 ? 14.918 8.536 -8.845 1.00 75.88 92 ILE A O 1
ATOM 684 N N . ASN A 1 93 ? 13.673 6.772 -8.233 1.00 86.69 93 ASN A N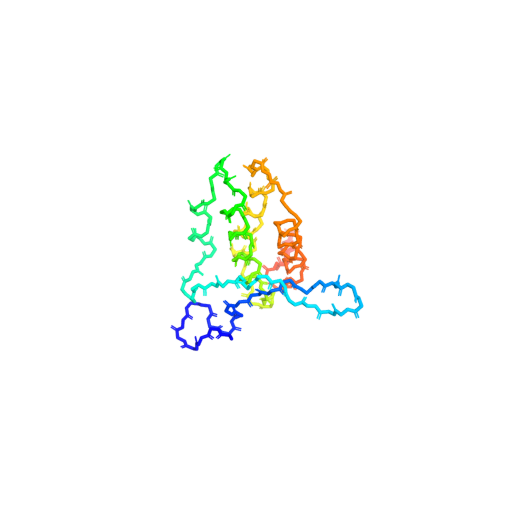 1
ATOM 685 C CA . ASN A 1 93 ? 13.050 6.553 -9.533 1.00 86.69 93 ASN A CA 1
ATOM 686 C C . ASN A 1 93 ? 11.617 6.029 -9.357 1.00 86.69 93 ASN A C 1
ATOM 688 O O . ASN A 1 93 ? 11.421 4.896 -8.912 1.00 86.69 93 ASN A O 1
ATOM 692 N N . ILE A 1 94 ? 10.626 6.852 -9.706 1.00 90.88 94 ILE A N 1
ATOM 693 C CA . ILE A 1 94 ? 9.212 6.466 -9.704 1.00 90.88 94 ILE A CA 1
ATOM 694 C C . ILE A 1 94 ? 8.895 5.779 -11.030 1.00 90.88 94 ILE A C 1
ATOM 696 O O . ILE A 1 94 ? 8.815 6.414 -12.081 1.00 90.88 94 ILE A O 1
ATOM 700 N N . THR A 1 95 ? 8.709 4.466 -10.974 1.00 92.75 95 THR A N 1
ATOM 701 C CA . THR A 1 95 ? 8.232 3.669 -12.104 1.00 92.75 95 THR A CA 1
ATOM 702 C C . THR A 1 95 ? 6.712 3.779 -12.233 1.00 92.75 95 THR A C 1
ATOM 704 O O . THR A 1 95 ? 6.014 4.205 -11.311 1.00 92.75 95 THR A O 1
ATOM 707 N N . GLU A 1 96 ? 6.178 3.348 -13.376 1.00 91.50 96 GLU A N 1
ATOM 708 C CA . GLU A 1 96 ? 4.731 3.309 -13.604 1.00 91.50 96 GLU A CA 1
ATOM 709 C C . GLU A 1 96 ? 4.002 2.432 -12.572 1.00 91.50 96 GLU A C 1
ATOM 711 O O . GLU A 1 96 ? 2.953 2.828 -12.073 1.00 91.50 96 GLU A O 1
ATOM 716 N N . GLY A 1 97 ? 4.588 1.291 -12.188 1.00 91.88 97 GLY A N 1
ATOM 717 C CA . GLY A 1 97 ? 4.029 0.417 -11.152 1.00 91.88 97 GLY A CA 1
ATOM 718 C C . GLY A 1 97 ? 3.922 1.106 -9.789 1.00 91.88 97 GLY A C 1
ATOM 719 O O . GLY A 1 97 ? 2.892 0.985 -9.123 1.00 91.88 97 GLY A O 1
ATOM 720 N N . ILE A 1 98 ? 4.937 1.897 -9.411 1.00 94.44 98 ILE A N 1
ATOM 721 C CA . ILE A 1 98 ? 4.942 2.633 -8.139 1.00 94.44 98 ILE A CA 1
ATOM 722 C C . ILE A 1 98 ? 3.822 3.672 -8.151 1.00 94.44 98 ILE A C 1
ATOM 724 O O . ILE A 1 98 ? 3.049 3.772 -7.196 1.00 94.44 98 ILE A O 1
ATOM 728 N N . ALA A 1 99 ? 3.722 4.432 -9.245 1.00 95.06 99 ALA A N 1
ATOM 729 C CA . ALA A 1 99 ? 2.695 5.452 -9.406 1.00 95.06 99 ALA A CA 1
ATOM 730 C C . ALA A 1 99 ? 1.283 4.843 -9.406 1.00 95.06 99 ALA A C 1
ATOM 732 O O . ALA A 1 99 ? 0.403 5.357 -8.717 1.00 95.06 99 ALA A O 1
ATOM 733 N N . GLU A 1 100 ? 1.065 3.731 -10.114 1.00 94.88 100 GLU A N 1
ATOM 734 C CA . GLU A 1 100 ? -0.226 3.036 -10.156 1.00 94.88 100 GLU A CA 1
ATOM 735 C C . GLU A 1 100 ? -0.653 2.548 -8.768 1.00 94.88 100 GLU A C 1
ATOM 737 O O . GLU A 1 100 ? -1.786 2.803 -8.348 1.00 94.88 100 GLU A O 1
ATOM 742 N N . ALA A 1 101 ? 0.247 1.896 -8.028 1.00 96.25 101 ALA A N 1
ATOM 743 C CA . ALA A 1 101 ? -0.046 1.413 -6.684 1.00 96.25 101 ALA A CA 1
ATOM 744 C C . ALA A 1 101 ? -0.356 2.573 -5.720 1.00 96.25 101 ALA A C 1
ATOM 746 O O . ALA A 1 101 ? -1.327 2.510 -4.958 1.00 96.25 101 ALA A O 1
ATOM 747 N N . ALA A 1 102 ? 0.410 3.666 -5.791 1.00 96.88 102 ALA A N 1
ATOM 748 C CA . ALA A 1 102 ? 0.188 4.852 -4.968 1.00 96.88 102 ALA A CA 1
ATOM 749 C C . ALA A 1 102 ? -1.149 5.546 -5.288 1.00 96.88 102 ALA A C 1
ATOM 751 O O . ALA A 1 102 ? -1.923 5.845 -4.378 1.00 96.88 102 ALA A O 1
ATOM 752 N N . VAL A 1 103 ? -1.468 5.754 -6.568 1.00 96.94 103 VAL A N 1
ATOM 753 C CA . VAL A 1 103 ? -2.738 6.368 -6.996 1.00 96.94 103 VAL A CA 1
ATOM 754 C C . VAL A 1 103 ? -3.927 5.476 -6.649 1.00 96.94 103 VAL A C 1
ATOM 756 O O . VAL A 1 103 ? -4.943 5.969 -6.161 1.00 96.94 103 VAL A O 1
ATOM 759 N N . THR A 1 104 ? -3.799 4.161 -6.826 1.00 97.25 104 THR A N 1
ATOM 760 C CA . THR A 1 104 ? -4.838 3.199 -6.432 1.00 97.25 104 THR A CA 1
ATOM 761 C C . THR A 1 104 ? -5.084 3.244 -4.929 1.00 97.25 104 THR A C 1
ATOM 763 O O . THR A 1 104 ? -6.238 3.265 -4.504 1.00 97.25 104 THR A O 1
ATOM 766 N N . THR A 1 105 ? -4.019 3.335 -4.126 1.00 98.50 105 THR A N 1
ATOM 767 C CA . THR A 1 105 ? -4.132 3.530 -2.675 1.00 98.50 105 THR A CA 1
ATOM 768 C C . THR A 1 105 ? -4.921 4.801 -2.373 1.00 98.50 105 THR A C 1
ATOM 770 O O . THR A 1 105 ? -5.901 4.742 -1.642 1.00 98.50 105 THR A O 1
ATOM 773 N N . ILE A 1 106 ? -4.576 5.941 -2.984 1.00 98.00 106 ILE A N 1
ATOM 774 C CA . ILE A 1 106 ? -5.313 7.204 -2.793 1.00 98.00 106 ILE A CA 1
ATOM 775 C C . ILE A 1 106 ? -6.793 7.040 -3.169 1.00 98.00 106 ILE A C 1
ATOM 777 O O . ILE A 1 106 ? -7.663 7.448 -2.405 1.00 98.00 106 ILE A O 1
ATOM 781 N N . SER A 1 107 ? -7.097 6.395 -4.299 1.00 98.06 107 SER A N 1
ATOM 782 C CA . SER A 1 107 ? -8.479 6.125 -4.715 1.00 98.06 107 SER A CA 1
ATOM 783 C C . SER A 1 107 ? -9.240 5.278 -3.692 1.00 98.06 107 SER A C 1
ATOM 785 O O . SER A 1 107 ? -10.412 5.541 -3.425 1.00 98.06 107 SER A O 1
ATOM 787 N N . GLN A 1 108 ? -8.589 4.271 -3.109 1.00 97.25 108 GLN A N 1
ATOM 788 C CA . GLN A 1 108 ? -9.172 3.445 -2.054 1.00 97.25 108 GLN A CA 1
ATOM 789 C C . GLN A 1 108 ? -9.427 4.269 -0.787 1.00 97.25 108 GLN A C 1
ATOM 791 O O . GLN A 1 108 ? -10.508 4.166 -0.217 1.00 97.25 108 GLN A O 1
ATOM 796 N N . LEU A 1 109 ? -8.491 5.142 -0.389 1.00 97.31 109 LEU A N 1
ATOM 797 C CA . LEU A 1 109 ? -8.667 6.035 0.763 1.00 97.31 109 LEU A CA 1
ATOM 798 C C . LEU A 1 109 ? -9.835 7.009 0.569 1.00 97.31 109 LEU A C 1
ATOM 800 O O . LEU A 1 109 ? -10.605 7.230 1.498 1.00 97.31 109 LEU A O 1
ATOM 804 N N . LEU A 1 110 ? -10.003 7.551 -0.639 1.00 95.56 110 LEU A N 1
ATOM 805 C CA . LEU A 1 110 ? -11.129 8.429 -0.985 1.00 95.56 110 LEU A CA 1
ATOM 806 C C . LEU A 1 110 ? -12.483 7.701 -0.994 1.00 95.56 110 LEU A C 1
ATOM 808 O O . LEU A 1 110 ? -13.522 8.351 -0.934 1.00 95.56 110 LEU A O 1
ATOM 812 N N . THR A 1 111 ? -12.468 6.369 -1.065 1.00 95.38 111 THR A N 1
ATOM 813 C CA . THR A 1 111 ? -13.665 5.513 -1.041 1.00 95.38 111 THR A CA 1
ATOM 814 C C . THR A 1 111 ? -13.899 4.899 0.347 1.00 95.38 111 THR A C 1
ATOM 816 O O . THR A 1 111 ? -14.783 4.061 0.509 1.00 95.38 111 THR A O 1
ATOM 819 N N . ALA A 1 112 ? -13.103 5.273 1.357 1.00 93.88 112 ALA A N 1
ATOM 820 C CA . ALA A 1 112 ? -13.282 4.783 2.720 1.00 93.88 112 ALA A CA 1
ATOM 821 C C . ALA A 1 112 ? -14.655 5.178 3.281 1.00 93.88 112 ALA A C 1
ATOM 823 O O . ALA A 1 112 ? -15.235 6.189 2.879 1.00 93.88 112 ALA A O 1
ATOM 824 N N . ASP A 1 113 ? -15.170 4.375 4.215 1.00 90.31 113 ASP A N 1
ATOM 825 C CA . ASP A 1 113 ? -16.490 4.604 4.805 1.00 90.31 113 ASP A CA 1
ATOM 826 C C . ASP A 1 113 ? -16.562 6.006 5.452 1.00 90.31 113 ASP A C 1
ATOM 828 O O . ASP A 1 113 ? -15.797 6.287 6.383 1.00 90.31 113 ASP A O 1
ATOM 832 N N . PRO A 1 114 ? -17.485 6.887 5.012 1.00 82.69 114 PRO A N 1
ATOM 833 C CA . PRO A 1 114 ? -17.664 8.211 5.600 1.00 82.69 114 PRO A CA 1
ATOM 834 C C . PRO A 1 114 ? -17.909 8.186 7.112 1.00 82.69 114 PRO A C 1
ATOM 836 O O . PRO A 1 114 ? -17.559 9.146 7.794 1.00 82.69 114 PRO A O 1
ATOM 839 N N . GLN A 1 115 ? -18.456 7.096 7.666 1.00 84.62 115 GLN A N 1
ATOM 840 C CA . GLN A 1 115 ? -18.666 6.954 9.112 1.00 84.62 115 GLN A CA 1
ATOM 841 C C . GLN A 1 115 ? -17.361 6.959 9.921 1.00 84.62 115 GLN A C 1
ATOM 843 O O . GLN A 1 115 ? -17.387 7.247 11.117 1.00 84.62 115 GLN A O 1
ATOM 848 N N . GLN A 1 116 ? -16.214 6.695 9.287 1.00 78.75 116 GLN A N 1
ATOM 849 C CA . GLN A 1 116 ? -14.897 6.850 9.916 1.00 78.75 116 GLN A CA 1
ATOM 850 C C . GLN A 1 116 ? -14.563 8.316 10.219 1.00 78.75 116 GLN A C 1
ATOM 852 O O . GLN A 1 116 ? -13.695 8.597 11.046 1.00 78.75 116 GLN A O 1
ATOM 857 N N . PHE A 1 117 ? -15.263 9.250 9.578 1.00 77.25 117 PHE A N 1
ATOM 858 C CA . PHE A 1 117 ? -15.115 10.687 9.750 1.00 77.25 117 PHE A CA 1
ATOM 859 C C . PHE A 1 117 ? -16.424 11.266 10.296 1.00 77.25 117 PHE A C 1
ATOM 861 O O . PHE A 1 117 ? -17.153 11.930 9.558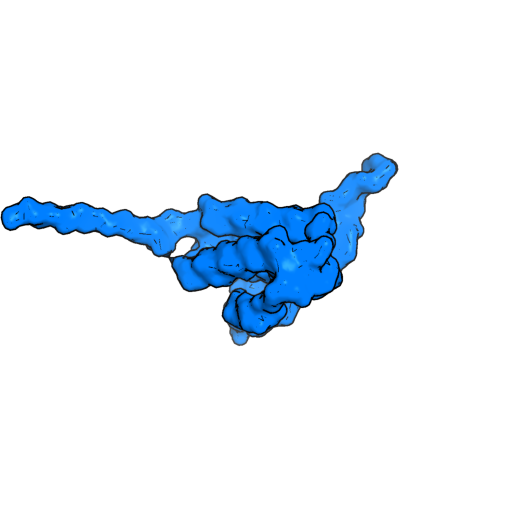 1.00 77.25 117 PHE A O 1
ATOM 868 N N . PRO A 1 118 ? -16.768 11.013 11.573 1.00 71.44 118 PRO A N 1
ATOM 869 C CA . PRO A 1 118 ? -17.969 11.600 12.141 1.00 71.44 118 PRO A CA 1
ATOM 870 C C . PRO A 1 118 ? -17.864 13.123 12.040 1.00 71.44 118 PRO A C 1
ATOM 872 O O . PRO A 1 118 ? -16.873 13.714 12.480 1.00 71.44 118 PRO A O 1
ATOM 875 N N . GLU A 1 119 ? -18.883 13.760 11.460 1.00 66.50 119 GLU A N 1
ATOM 876 C CA . GLU A 1 119 ? -18.999 15.210 11.533 1.00 66.50 119 GLU A CA 1
ATOM 877 C C . GLU A 1 119 ? -18.961 15.602 13.011 1.00 66.50 119 GLU A C 1
ATOM 879 O O . GLU A 1 119 ? -19.703 15.056 13.837 1.00 66.50 119 GLU A O 1
ATOM 884 N N . GLN A 1 120 ? -18.082 16.539 13.372 1.00 60.16 120 GLN A N 1
ATOM 885 C CA . GLN A 1 120 ? -18.208 17.198 14.661 1.00 60.16 120 GLN A CA 1
ATOM 886 C C . GLN A 1 120 ? -19.562 17.902 14.645 1.00 60.16 120 GLN A C 1
ATOM 888 O O . GLN A 1 120 ? -19.698 18.961 14.037 1.00 60.16 120 GLN A O 1
ATOM 893 N N . SER A 1 121 ? -20.568 17.299 15.288 1.00 53.38 121 SER A N 1
ATOM 894 C CA . SER A 1 121 ? -21.820 17.973 15.619 1.00 53.38 121 SER A CA 1
ATOM 895 C C . SER A 1 121 ? -21.431 19.324 16.191 1.00 53.38 121 SER A C 1
ATOM 897 O O . SER A 1 121 ? -20.799 19.363 17.250 1.00 53.38 121 SER A O 1
ATOM 899 N N . SER A 1 122 ? -21.760 20.415 15.490 1.00 54.62 122 SER A N 1
ATOM 900 C CA . SER A 1 122 ? -21.514 21.755 16.002 1.00 54.62 122 SER A CA 1
ATOM 901 C C . SER A 1 122 ? -22.135 21.794 17.390 1.00 54.62 122 SER A C 1
ATOM 903 O O . SER A 1 122 ? -23.356 21.665 17.522 1.00 54.62 122 SER A O 1
ATOM 905 N N . ALA A 1 123 ? -21.307 21.875 18.429 1.00 53.62 123 ALA A N 1
ATOM 906 C CA . ALA A 1 123 ? -21.804 22.121 19.762 1.00 53.62 123 ALA A CA 1
ATOM 907 C C . ALA A 1 123 ? -22.578 23.434 19.660 1.00 53.62 123 ALA A C 1
ATOM 909 O O . ALA A 1 123 ? -21.998 24.487 19.397 1.00 53.62 123 ALA A O 1
ATOM 910 N N . THR A 1 124 ? -23.904 23.351 19.756 1.00 51.31 124 THR A N 1
ATOM 911 C CA . THR A 1 124 ? -24.756 24.522 19.881 1.00 51.31 124 THR A CA 1
ATOM 912 C C . THR A 1 124 ? -24.292 25.233 21.142 1.00 51.31 124 THR A C 1
ATOM 914 O O . THR A 1 124 ? -24.564 24.774 22.250 1.00 51.31 124 THR A O 1
ATOM 917 N N . VAL A 1 125 ? -23.531 26.314 20.967 1.00 49.88 125 VAL A N 1
ATOM 918 C CA . VAL A 1 125 ? -23.278 27.285 22.026 1.00 49.88 125 VAL A CA 1
ATOM 919 C C . VAL A 1 125 ? -24.648 27.860 22.361 1.00 49.88 125 VAL A C 1
ATOM 921 O O . VAL A 1 125 ? -25.240 28.581 21.557 1.00 49.88 125 VAL A O 1
ATOM 924 N N . ARG A 1 126 ? -25.195 27.406 23.486 1.00 42.72 126 ARG A N 1
ATOM 925 C CA . ARG A 1 126 ? -26.409 27.937 24.094 1.00 42.72 126 ARG A CA 1
ATOM 926 C C . ARG A 1 126 ? -26.040 29.060 25.047 1.00 42.72 126 ARG A C 1
ATOM 928 O O . ARG A 1 126 ? -25.006 28.905 25.734 1.00 42.72 126 ARG A O 1
#